Protein AF-A0A1E7EW12-F1 (afdb_monomer_lite)

Structure (mmCIF, N/CA/C/O backbone):
data_AF-A0A1E7EW12-F1
#
_entry.id   AF-A0A1E7EW12-F1
#
loop_
_atom_site.group_PDB
_atom_site.id
_atom_site.type_symbol
_atom_site.label_atom_id
_atom_site.label_alt_id
_atom_site.label_comp_id
_atom_site.label_asym_id
_atom_site.label_entity_id
_atom_site.label_seq_id
_atom_site.pdbx_PDB_ins_code
_atom_site.Cartn_x
_atom_site.Cartn_y
_atom_site.Cartn_z
_atom_site.occupancy
_atom_site.B_iso_or_equiv
_atom_site.auth_seq_id
_atom_site.auth_comp_id
_atom_site.auth_asym_id
_atom_site.auth_atom_id
_atom_site.pdbx_PDB_model_num
ATOM 1 N N . LEU A 1 1 ? -2.359 5.743 -15.595 1.00 60.22 1 LEU A N 1
ATOM 2 C CA . LEU A 1 1 ? -0.891 5.608 -15.633 1.00 60.22 1 LEU A CA 1
ATOM 3 C C . LEU A 1 1 ? -0.438 6.072 -17.001 1.00 60.22 1 LEU A C 1
ATOM 5 O O . LEU A 1 1 ? -1.034 5.634 -17.982 1.00 60.22 1 LEU A O 1
ATOM 9 N N . ASP A 1 2 ? 0.510 7.000 -17.060 1.00 65.88 2 ASP A N 1
ATOM 10 C CA . ASP A 1 2 ? 1.097 7.424 -18.330 1.00 65.88 2 ASP A CA 1
ATOM 11 C C . ASP A 1 2 ? 2.063 6.335 -18.826 1.00 65.88 2 ASP A C 1
ATOM 13 O O . ASP A 1 2 ? 2.742 5.687 -18.033 1.00 65.88 2 ASP A O 1
ATOM 17 N N . ALA A 1 3 ? 2.127 6.087 -20.129 1.00 63.59 3 ALA A N 1
ATOM 18 C CA . ALA A 1 3 ? 2.972 5.028 -20.676 1.00 63.59 3 ALA A CA 1
ATOM 19 C C . ALA A 1 3 ? 4.476 5.344 -20.553 1.00 63.59 3 ALA A C 1
ATOM 21 O O . ALA A 1 3 ? 5.291 4.426 -20.602 1.00 63.59 3 ALA A O 1
ATOM 22 N N . SER A 1 4 ? 4.850 6.619 -20.393 1.00 72.94 4 SER A N 1
ATOM 23 C CA . SER A 1 4 ? 6.247 7.058 -20.251 1.00 72.94 4 SER A CA 1
ATOM 24 C C . SER A 1 4 ? 6.735 7.196 -18.807 1.00 72.94 4 SER A C 1
ATOM 26 O O . SER A 1 4 ? 7.931 7.396 -18.600 1.00 72.94 4 SER A O 1
ATOM 28 N N . GLY A 1 5 ? 5.834 7.143 -17.823 1.00 81.81 5 GLY A N 1
ATOM 29 C CA . GLY A 1 5 ? 6.184 7.210 -16.404 1.00 81.81 5 GLY A CA 1
ATOM 30 C C . GLY A 1 5 ? 6.595 5.847 -15.851 1.00 81.81 5 GLY A C 1
ATOM 31 O O . GLY A 1 5 ? 6.261 4.810 -16.423 1.00 81.81 5 GLY A O 1
ATOM 32 N N . THR A 1 6 ? 7.304 5.850 -14.727 1.00 91.44 6 THR A N 1
ATOM 33 C CA . THR A 1 6 ? 7.635 4.634 -13.978 1.00 91.44 6 THR A CA 1
ATOM 34 C C . THR A 1 6 ? 6.815 4.578 -12.705 1.00 91.44 6 THR A C 1
ATOM 36 O O . THR A 1 6 ? 6.778 5.572 -11.991 1.00 91.44 6 THR A O 1
ATOM 39 N N . TYR A 1 7 ? 6.206 3.437 -12.392 1.00 95.31 7 TYR A N 1
ATOM 40 C CA . TYR A 1 7 ? 5.302 3.344 -11.247 1.00 95.31 7 TYR A CA 1
ATOM 41 C C . TYR A 1 7 ? 5.591 2.151 -10.342 1.00 95.31 7 TYR A C 1
ATOM 43 O O . TYR A 1 7 ? 6.064 1.106 -10.789 1.00 95.31 7 TYR A O 1
ATOM 51 N N . THR A 1 8 ? 5.214 2.287 -9.076 1.00 97.25 8 THR A N 1
ATOM 52 C CA . THR A 1 8 ? 4.985 1.150 -8.181 1.00 97.25 8 THR A CA 1
ATOM 53 C C . THR A 1 8 ? 3.513 1.110 -7.830 1.00 97.25 8 THR A C 1
ATOM 55 O O . THR A 1 8 ? 2.965 2.116 -7.386 1.00 97.25 8 THR A O 1
ATOM 58 N N . LEU A 1 9 ? 2.876 -0.039 -8.030 1.00 97.62 9 LEU A N 1
ATOM 59 C CA . LEU A 1 9 ? 1.491 -0.274 -7.642 1.00 97.62 9 LEU A CA 1
ATOM 60 C C . LEU A 1 9 ? 1.451 -1.297 -6.509 1.00 97.62 9 LEU A C 1
ATOM 62 O O . LEU A 1 9 ? 1.872 -2.437 -6.687 1.00 97.62 9 LEU A O 1
ATOM 66 N N . PHE A 1 10 ? 0.877 -0.911 -5.378 1.00 98.31 10 PHE A N 1
ATOM 67 C CA . PHE A 1 10 ? 0.481 -1.849 -4.335 1.00 98.31 10 PHE A CA 1
ATOM 68 C C . PHE A 1 10 ? -0.947 -2.307 -4.631 1.00 98.31 10 PHE A C 1
ATOM 70 O O . PHE A 1 10 ? -1.893 -1.580 -4.370 1.00 98.31 10 PHE A O 1
ATOM 77 N N . ALA A 1 11 ? -1.132 -3.464 -5.257 1.00 97.56 11 ALA A N 1
ATOM 78 C CA . ALA A 1 11 ? -2.443 -3.917 -5.715 1.00 97.56 11 ALA A CA 1
ATOM 79 C C . ALA A 1 11 ? -3.162 -4.727 -4.620 1.00 97.56 11 ALA A C 1
ATOM 81 O O . ALA A 1 11 ? -2.664 -5.788 -4.238 1.00 97.56 11 ALA A O 1
ATOM 82 N N . PRO A 1 12 ? -4.335 -4.292 -4.125 1.00 97.00 12 PRO A N 1
ATOM 83 C CA . PRO A 1 12 ? -5.123 -5.108 -3.211 1.00 97.00 12 PRO A CA 1
ATOM 84 C C . PRO A 1 12 ? -5.703 -6.330 -3.919 1.00 97.00 12 PRO A C 1
ATOM 86 O O . PRO A 1 12 ? -6.175 -6.239 -5.052 1.00 97.00 12 PRO A O 1
ATOM 89 N N . THR A 1 13 ? -5.711 -7.470 -3.233 1.00 95.94 13 THR A N 1
ATOM 90 C CA . THR A 1 13 ? -6.436 -8.664 -3.696 1.00 95.94 13 THR A CA 1
ATOM 91 C C . THR A 1 13 ? -7.954 -8.475 -3.646 1.00 95.94 13 THR A C 1
ATOM 93 O O . THR A 1 13 ? -8.470 -7.658 -2.887 1.00 95.94 13 THR A O 1
ATOM 96 N N . ASP A 1 14 ? -8.706 -9.315 -4.356 1.00 92.06 14 ASP A N 1
ATOM 97 C CA . ASP A 1 14 ? -10.174 -9.352 -4.232 1.00 92.06 14 ASP A CA 1
ATOM 98 C C . ASP A 1 14 ? -10.630 -9.594 -2.777 1.00 92.06 14 ASP A C 1
ATOM 100 O O . ASP A 1 14 ? -11.618 -9.029 -2.295 1.00 92.06 14 ASP A O 1
ATOM 104 N N . ASN A 1 15 ? -9.867 -10.404 -2.036 1.00 91.56 15 ASN A N 1
ATOM 105 C CA . ASN A 1 15 ? -10.120 -10.660 -0.622 1.00 91.56 15 ASN A CA 1
ATOM 106 C C . ASN A 1 15 ? -9.871 -9.416 0.249 1.00 91.56 15 ASN A C 1
ATOM 108 O O . ASN A 1 15 ? -10.586 -9.207 1.227 1.00 91.56 15 ASN A O 1
ATOM 112 N N . ALA A 1 16 ? -8.920 -8.553 -0.125 1.00 92.88 16 ALA A N 1
ATOM 113 C CA . ALA A 1 16 ? -8.663 -7.289 0.563 1.00 92.88 16 ALA A CA 1
ATOM 114 C C . ALA A 1 16 ? -9.900 -6.383 0.576 1.00 92.88 16 ALA A C 1
ATOM 116 O O . ALA A 1 16 ? -10.243 -5.813 1.611 1.00 92.88 16 ALA A O 1
ATOM 117 N N . PHE A 1 17 ? -10.607 -6.295 -0.555 1.00 87.62 17 PHE A N 1
ATOM 118 C CA . PHE A 1 17 ? -11.861 -5.546 -0.639 1.00 87.62 17 PHE A CA 1
ATOM 119 C C . PHE A 1 17 ? -12.970 -6.194 0.190 1.00 87.62 17 PHE A C 1
ATOM 121 O O . PHE A 1 17 ? -13.721 -5.490 0.857 1.00 87.62 17 PHE A O 1
ATOM 128 N N . SER A 1 18 ? -13.028 -7.527 0.224 1.00 87.06 18 SER A N 1
ATOM 129 C CA . SER A 1 18 ? -14.007 -8.259 1.040 1.00 87.06 18 SER A CA 1
ATOM 130 C C . SER A 1 18 ? -13.819 -8.017 2.548 1.00 87.06 18 SER A C 1
ATOM 132 O O . SER A 1 18 ? -14.797 -7.962 3.291 1.00 87.06 18 SER A O 1
ATOM 134 N N . LYS A 1 19 ? -12.575 -7.815 3.009 1.00 88.69 19 LYS A N 1
ATOM 135 C CA . LYS A 1 19 ? -12.247 -7.485 4.410 1.00 88.69 19 LYS A CA 1
ATOM 136 C C . LYS A 1 19 ? -12.581 -6.043 4.810 1.00 88.69 19 LYS A C 1
ATOM 138 O O . LYS A 1 19 ? -12.649 -5.752 6.002 1.00 88.69 19 LYS A O 1
ATOM 143 N N . LEU A 1 20 ? -12.777 -5.137 3.850 1.00 82.94 20 LEU A N 1
ATOM 144 C CA . LEU A 1 20 ? -13.010 -3.713 4.117 1.00 82.94 20 LEU A CA 1
ATOM 145 C C . LEU A 1 20 ? -14.318 -3.460 4.891 1.00 82.94 20 LEU A C 1
ATOM 147 O O . LEU A 1 20 ? -14.440 -2.455 5.595 1.00 82.94 20 LEU A O 1
ATOM 151 N N . GLY A 1 21 ? -15.276 -4.382 4.766 1.00 80.75 21 GLY A N 1
ATOM 152 C CA . GLY A 1 21 ? -16.609 -4.294 5.351 1.00 80.75 21 GLY A CA 1
ATOM 153 C C . GLY A 1 21 ? -17.575 -3.456 4.511 1.00 80.75 21 GLY A C 1
ATOM 154 O O . GLY A 1 21 ? -17.184 -2.493 3.846 1.00 80.75 21 GLY A O 1
ATOM 155 N N . ASP A 1 22 ? -18.857 -3.817 4.570 1.00 76.25 22 ASP A N 1
ATOM 156 C CA . ASP A 1 22 ? -19.916 -3.239 3.733 1.00 76.25 22 ASP A CA 1
ATOM 157 C C . ASP A 1 22 ? -20.018 -1.713 3.839 1.00 76.25 22 ASP A C 1
ATOM 159 O O . ASP A 1 22 ? -20.310 -1.051 2.848 1.00 76.25 22 ASP A O 1
ATOM 163 N N . ASP A 1 23 ? -19.762 -1.137 5.015 1.00 74.50 23 ASP A N 1
ATOM 164 C CA . ASP A 1 23 ? -19.894 0.307 5.230 1.00 74.50 23 ASP A CA 1
ATOM 165 C C . ASP A 1 23 ? -18.792 1.108 4.528 1.00 74.50 23 ASP A C 1
ATOM 167 O O . ASP A 1 23 ? -19.080 2.131 3.910 1.00 74.50 23 ASP A O 1
ATOM 171 N N . ASN A 1 24 ? -17.545 0.624 4.544 1.00 77.31 24 ASN A N 1
ATOM 172 C CA . ASN A 1 24 ? -16.462 1.263 3.796 1.00 77.31 24 ASN A CA 1
ATOM 173 C C . ASN A 1 24 ? -16.620 1.020 2.287 1.00 77.31 24 ASN A C 1
ATOM 175 O O . ASN A 1 24 ? -16.317 1.905 1.496 1.00 77.31 24 ASN A O 1
ATOM 179 N N . ILE A 1 25 ? -17.125 -0.150 1.873 1.00 78.25 25 ILE A N 1
ATOM 180 C CA . ILE A 1 25 ? -17.452 -0.411 0.463 1.00 78.25 25 ILE A CA 1
ATOM 181 C C . ILE A 1 25 ? -18.522 0.580 -0.004 1.00 78.25 25 ILE A C 1
ATOM 183 O O . ILE A 1 25 ? -18.317 1.262 -1.002 1.00 78.25 25 ILE A O 1
ATOM 187 N N . ARG A 1 26 ? -19.627 0.738 0.732 1.00 74.25 26 ARG A N 1
ATOM 188 C CA . ARG A 1 26 ? -20.651 1.745 0.412 1.00 74.25 26 ARG A CA 1
ATOM 189 C C . ARG A 1 26 ? -20.058 3.147 0.357 1.00 74.25 26 ARG A C 1
ATOM 191 O O . ARG A 1 26 ? -20.289 3.860 -0.605 1.00 74.25 26 ARG A O 1
ATOM 198 N N . GLU A 1 27 ? -19.222 3.528 1.320 1.00 76.69 27 GLU A N 1
ATOM 199 C CA . GLU A 1 27 ? -18.574 4.846 1.324 1.00 76.69 27 GLU A CA 1
ATOM 200 C C . GLU A 1 27 ? -17.689 5.096 0.083 1.00 76.69 27 GLU A C 1
ATOM 202 O O . GLU A 1 27 ? -17.578 6.235 -0.381 1.00 76.69 27 GLU A O 1
ATOM 207 N N . LEU A 1 28 ? -17.065 4.046 -0.461 1.00 76.94 28 LEU A N 1
ATOM 208 C CA . LEU A 1 28 ? -16.226 4.121 -1.658 1.00 76.94 28 LEU A CA 1
ATOM 209 C C . LEU A 1 28 ? -17.023 4.049 -2.967 1.00 76.94 28 LEU A C 1
ATOM 211 O O . LEU A 1 28 ? -16.629 4.687 -3.943 1.00 76.94 28 LEU A O 1
ATOM 215 N N . PHE A 1 29 ? -18.108 3.272 -3.006 1.00 74.44 29 PHE A N 1
ATOM 216 C CA . PHE A 1 29 ? -18.829 2.937 -4.237 1.00 74.44 29 PHE A CA 1
ATOM 217 C C . PHE A 1 29 ? -20.180 3.657 -4.404 1.00 74.44 29 PHE A C 1
ATOM 219 O O . PHE A 1 29 ? -20.625 3.799 -5.543 1.00 74.44 29 PHE A O 1
ATOM 226 N N . ASP A 1 30 ? -20.798 4.174 -3.336 1.00 66.69 30 ASP A N 1
ATOM 227 C CA . ASP A 1 30 ? -22.037 4.958 -3.417 1.00 66.69 30 ASP A CA 1
ATOM 228 C C . ASP A 1 30 ? -21.714 6.444 -3.668 1.00 66.69 30 ASP A C 1
ATOM 230 O O . ASP A 1 30 ? -21.325 7.199 -2.775 1.00 66.69 30 ASP A O 1
ATOM 234 N N . ASP A 1 31 ? -21.865 6.860 -4.929 1.00 60.34 31 ASP A N 1
ATOM 235 C CA . ASP A 1 31 ? -21.839 8.247 -5.430 1.00 60.34 31 ASP A CA 1
ATOM 236 C C . ASP A 1 31 ? -20.552 9.070 -5.219 1.00 60.34 31 ASP A C 1
ATOM 238 O O . ASP A 1 31 ? -20.502 10.245 -5.595 1.00 60.34 31 ASP A O 1
ATOM 242 N N . ASN A 1 32 ? -19.464 8.477 -4.715 1.00 68.19 32 ASN A N 1
ATOM 243 C CA . ASN A 1 32 ? -18.209 9.197 -4.484 1.00 68.19 32 ASN A CA 1
ATOM 244 C C . ASN A 1 32 ? -17.037 8.695 -5.339 1.00 68.19 32 ASN A C 1
ATOM 246 O O . ASN A 1 32 ? -16.001 8.254 -4.840 1.00 68.19 32 ASN A O 1
ATOM 250 N N . ALA A 1 33 ? -17.166 8.854 -6.661 1.00 79.38 33 ALA A N 1
ATOM 251 C CA . ALA A 1 33 ? -16.094 8.560 -7.619 1.00 79.38 33 ALA A CA 1
ATOM 252 C C . ALA A 1 33 ? -14.766 9.273 -7.286 1.00 79.38 33 ALA A C 1
ATOM 254 O O . ALA A 1 33 ? -13.700 8.794 -7.675 1.00 79.38 33 ALA A O 1
ATOM 255 N N . LYS A 1 34 ? -14.817 10.399 -6.553 1.00 83.69 34 LYS A N 1
ATOM 256 C CA . LYS A 1 34 ? -13.626 11.086 -6.041 1.00 83.69 34 LYS A CA 1
ATOM 257 C C . LYS A 1 34 ? -12.911 10.231 -4.988 1.00 83.69 34 LYS A C 1
ATOM 259 O O . LYS A 1 34 ? -11.744 9.929 -5.189 1.00 83.69 34 LYS A O 1
ATOM 264 N N . LYS A 1 35 ? -13.604 9.767 -3.940 1.00 84.50 35 LYS A N 1
ATOM 265 C CA . LYS A 1 35 ? -13.008 8.910 -2.896 1.00 84.50 35 LYS A CA 1
ATOM 266 C C . LYS A 1 35 ? -12.401 7.633 -3.463 1.00 84.50 35 LYS A C 1
ATOM 268 O O . LYS A 1 35 ? -11.267 7.303 -3.132 1.00 84.50 35 LYS A O 1
ATOM 273 N N . LEU A 1 36 ? -13.117 6.939 -4.352 1.00 87.31 36 LEU A N 1
ATOM 274 C CA . LEU A 1 36 ? -12.574 5.742 -4.996 1.00 87.31 36 LEU A CA 1
ATOM 275 C C . LEU A 1 36 ? -11.306 6.065 -5.795 1.00 87.31 36 LEU A C 1
ATOM 277 O O . LEU A 1 36 ? -10.309 5.356 -5.686 1.00 87.31 36 LEU A O 1
ATOM 281 N N . LYS A 1 37 ? -11.321 7.154 -6.573 1.00 88.69 37 LYS A N 1
ATOM 282 C CA . LYS A 1 37 ? -10.143 7.609 -7.319 1.00 88.69 37 LYS A CA 1
ATOM 283 C C . LYS A 1 37 ? -8.981 7.949 -6.387 1.00 88.69 37 LYS A C 1
ATOM 285 O O . LYS A 1 37 ? -7.846 7.621 -6.720 1.00 88.69 37 LYS A O 1
ATOM 290 N N . ASP A 1 38 ? -9.255 8.570 -5.247 1.00 90.19 38 ASP A N 1
ATOM 291 C CA . ASP A 1 38 ? -8.235 8.945 -4.275 1.00 90.19 38 ASP A CA 1
ATOM 292 C C . ASP A 1 38 ? -7.606 7.703 -3.633 1.00 90.19 38 ASP A C 1
ATOM 294 O O . ASP A 1 38 ? -6.383 7.585 -3.621 1.00 90.19 38 ASP A O 1
ATOM 298 N N . VAL A 1 39 ? -8.417 6.712 -3.242 1.00 91.88 39 VAL A N 1
ATOM 299 C CA . VAL A 1 39 ? -7.923 5.402 -2.785 1.00 91.88 39 VAL A CA 1
ATOM 300 C C . VAL A 1 39 ? -7.066 4.736 -3.858 1.00 91.88 39 VAL A C 1
ATOM 302 O O . VAL A 1 39 ? -5.963 4.293 -3.558 1.00 91.88 39 VAL A O 1
ATOM 305 N N . VAL A 1 40 ? -7.512 4.694 -5.117 1.00 92.94 40 VAL A N 1
ATOM 306 C CA . VAL A 1 40 ? -6.722 4.099 -6.211 1.00 92.94 40 VAL A CA 1
ATOM 307 C C . VAL A 1 40 ? -5.380 4.816 -6.386 1.00 92.94 40 VAL A C 1
ATOM 309 O O . VAL A 1 40 ? -4.351 4.157 -6.504 1.00 92.94 40 VAL A O 1
ATOM 312 N N . ARG A 1 41 ? -5.362 6.153 -6.371 1.00 93.38 41 ARG A N 1
ATOM 313 C CA . ARG A 1 41 ? -4.123 6.944 -6.473 1.00 93.38 41 ARG A CA 1
ATOM 314 C C . ARG A 1 41 ? -3.198 6.734 -5.276 1.00 93.38 41 ARG A C 1
ATOM 316 O O . ARG A 1 41 ? -1.987 6.744 -5.448 1.00 93.38 41 ARG A O 1
ATOM 323 N N . TYR A 1 42 ? -3.751 6.484 -4.096 1.00 95.06 42 TYR A N 1
ATOM 324 C CA . TYR A 1 42 ? -2.979 6.235 -2.881 1.00 95.06 42 TYR A CA 1
ATOM 325 C C . TYR A 1 42 ? -2.214 4.899 -2.899 1.00 95.06 42 TYR A C 1
ATOM 327 O O . TYR A 1 42 ? -1.232 4.735 -2.182 1.00 95.06 42 TYR A O 1
ATOM 335 N N . HIS A 1 43 ? -2.614 3.956 -3.758 1.00 96.94 43 HIS A N 1
ATOM 336 C CA . HIS A 1 43 ? -1.891 2.699 -3.983 1.00 96.94 43 HIS A CA 1
ATOM 337 C C . HIS A 1 43 ? -0.751 2.820 -5.007 1.00 96.94 43 HIS A C 1
ATOM 339 O O . HIS A 1 43 ? -0.048 1.838 -5.254 1.00 96.94 43 HIS A O 1
ATOM 345 N N . ILE A 1 44 ? -0.583 3.983 -5.643 1.00 96.06 44 ILE A N 1
ATOM 346 C CA . ILE A 1 44 ? 0.375 4.185 -6.732 1.00 96.06 44 ILE A CA 1
ATOM 347 C C . ILE A 1 44 ? 1.451 5.164 -6.272 1.00 96.06 44 ILE A C 1
ATOM 349 O O . ILE A 1 44 ? 1.135 6.207 -5.713 1.00 96.06 44 ILE A O 1
ATOM 353 N N . SER A 1 45 ? 2.710 4.852 -6.556 1.00 95.06 45 SER A N 1
ATOM 354 C CA . SER A 1 45 ? 3.843 5.773 -6.453 1.00 95.06 45 SER A CA 1
ATOM 355 C C . SER A 1 45 ? 4.438 6.028 -7.839 1.00 95.06 45 SER A C 1
ATOM 357 O O . SER A 1 45 ? 4.435 5.126 -8.680 1.00 95.06 45 SER A O 1
ATOM 359 N N . ASP A 1 46 ? 4.978 7.225 -8.068 1.00 93.19 46 ASP A N 1
ATOM 360 C CA . ASP A 1 46 ? 5.611 7.677 -9.321 1.00 93.19 46 ASP A CA 1
ATOM 361 C C . ASP A 1 46 ? 7.089 7.247 -9.455 1.00 93.19 46 ASP A C 1
ATOM 363 O O . ASP A 1 46 ? 7.838 7.715 -10.319 1.00 93.19 46 ASP A O 1
ATOM 367 N N . ARG A 1 47 ? 7.524 6.336 -8.581 1.00 92.88 47 ARG A N 1
ATOM 368 C CA . ARG A 1 47 ? 8.870 5.759 -8.535 1.00 92.88 47 ARG A CA 1
ATOM 369 C C . ARG A 1 47 ? 8.802 4.243 -8.537 1.00 92.88 47 ARG A C 1
ATOM 371 O O . ARG A 1 47 ? 7.789 3.647 -8.174 1.00 92.88 47 ARG A O 1
ATOM 378 N N . ILE A 1 48 ? 9.911 3.609 -8.906 1.00 95.44 48 ILE A N 1
ATOM 379 C CA . ILE A 1 48 ? 10.083 2.159 -8.773 1.00 95.44 48 ILE A CA 1
ATOM 380 C C . ILE A 1 48 ? 10.663 1.860 -7.395 1.00 95.44 48 ILE A C 1
ATOM 382 O O . ILE A 1 48 ? 11.748 2.335 -7.068 1.00 95.44 48 ILE A O 1
ATOM 386 N N . TYR A 1 49 ? 9.951 1.036 -6.636 1.00 97.31 49 TYR A N 1
ATOM 387 C CA . TYR A 1 49 ? 10.424 0.408 -5.416 1.00 97.31 49 TYR A CA 1
ATOM 388 C C . TYR A 1 49 ? 10.398 -1.098 -5.634 1.00 97.31 49 TYR A C 1
ATOM 390 O O . TYR A 1 49 ? 9.328 -1.687 -5.776 1.00 97.31 49 TYR A O 1
ATOM 398 N N . LEU A 1 50 ? 11.565 -1.731 -5.678 1.00 97.38 50 LEU A N 1
ATOM 399 C CA . LEU A 1 50 ? 11.669 -3.180 -5.555 1.00 97.38 50 LEU A CA 1
ATOM 400 C C . LEU A 1 50 ? 11.610 -3.565 -4.075 1.00 97.38 50 LEU A C 1
ATOM 402 O O . LEU A 1 50 ? 11.727 -2.729 -3.183 1.00 97.38 50 LEU A O 1
ATOM 406 N N . GLU A 1 51 ? 11.446 -4.849 -3.788 1.00 96.31 51 GLU A N 1
ATOM 407 C CA . GLU A 1 51 ? 11.345 -5.351 -2.416 1.00 96.31 51 GLU A CA 1
ATOM 408 C C . GLU A 1 51 ? 12.508 -4.904 -1.523 1.00 96.31 51 GLU A C 1
ATOM 410 O O . GLU A 1 51 ? 12.301 -4.617 -0.342 1.00 96.31 51 GLU A O 1
ATOM 415 N N . TYR A 1 52 ? 13.727 -4.838 -2.065 1.00 96.12 52 TYR A N 1
ATOM 416 C CA . TYR A 1 52 ? 14.902 -4.402 -1.311 1.00 96.12 52 TYR A CA 1
ATOM 417 C C . TYR A 1 52 ? 14.913 -2.886 -1.047 1.00 96.12 52 TYR A C 1
ATOM 419 O O . TYR A 1 52 ? 15.562 -2.454 -0.097 1.00 96.12 52 TYR A O 1
ATOM 427 N N . ASP A 1 53 ? 14.191 -2.094 -1.848 1.00 97.12 53 ASP A N 1
ATOM 428 C CA . ASP A 1 53 ? 14.038 -0.649 -1.654 1.00 97.12 53 ASP A CA 1
ATOM 429 C C . ASP A 1 53 ? 13.029 -0.330 -0.545 1.00 97.12 53 ASP A C 1
ATOM 431 O O . ASP A 1 53 ? 13.134 0.728 0.074 1.00 97.12 53 ASP A O 1
ATOM 435 N N . LEU A 1 54 ? 12.078 -1.243 -0.284 1.00 97.19 54 LEU A N 1
ATOM 436 C CA . LEU A 1 54 ? 11.072 -1.146 0.778 1.00 97.19 54 LEU A CA 1
ATOM 437 C C . LEU A 1 54 ? 11.719 -1.386 2.148 1.00 97.19 54 LEU A C 1
ATOM 439 O O . LEU A 1 54 ? 11.784 -2.514 2.649 1.00 97.19 54 LEU A O 1
ATOM 443 N N . THR A 1 55 ? 12.217 -0.316 2.755 1.00 97.69 55 THR A N 1
ATOM 444 C CA . THR A 1 55 ? 12.909 -0.346 4.052 1.00 97.69 55 THR A CA 1
ATOM 445 C C . THR A 1 55 ? 11.968 0.007 5.203 1.00 97.69 55 THR A C 1
ATOM 447 O O . THR A 1 55 ? 10.980 0.709 5.020 1.00 97.69 55 THR A O 1
ATOM 450 N N . CYS A 1 56 ? 12.233 -0.512 6.401 1.00 97.12 56 CYS A N 1
ATOM 451 C CA . CYS A 1 56 ? 11.342 -0.323 7.546 1.00 97.12 56 CYS A CA 1
ATOM 452 C C . CYS A 1 56 ? 11.252 1.155 7.955 1.00 97.12 56 CYS A C 1
ATOM 454 O O . CYS A 1 56 ? 12.258 1.861 7.960 1.00 97.12 56 CYS A O 1
ATOM 456 N N . ASP A 1 57 ? 10.042 1.601 8.288 1.00 96.56 57 ASP A N 1
ATOM 457 C CA . ASP A 1 57 ? 9.673 2.987 8.608 1.00 96.56 57 ASP A CA 1
ATOM 458 C C . ASP A 1 57 ? 9.882 4.000 7.470 1.00 96.56 57 ASP A C 1
ATOM 460 O O . ASP A 1 57 ? 9.765 5.213 7.670 1.00 96.56 57 ASP A O 1
ATOM 464 N N . GLN A 1 58 ? 10.135 3.520 6.251 1.00 96.88 58 GLN A N 1
ATOM 465 C CA . GLN A 1 58 ? 10.230 4.362 5.070 1.00 96.88 58 GLN A CA 1
ATOM 466 C C . GLN A 1 58 ? 8.862 4.910 4.685 1.00 96.88 58 GLN A C 1
ATOM 468 O O . GLN A 1 58 ? 7.894 4.164 4.545 1.00 96.88 58 GLN A O 1
ATOM 473 N N . LYS A 1 59 ? 8.814 6.216 4.431 1.00 95.88 59 LYS A N 1
ATOM 474 C CA . LYS A 1 59 ? 7.664 6.870 3.813 1.00 95.88 59 LYS A CA 1
ATOM 475 C C . LYS A 1 59 ? 7.791 6.821 2.295 1.00 95.88 59 LYS A C 1
ATOM 477 O O . LYS A 1 59 ? 8.861 7.113 1.759 1.00 95.88 59 LYS A O 1
ATOM 482 N N . ILE A 1 60 ? 6.704 6.457 1.631 1.00 95.19 60 ILE A N 1
ATOM 483 C CA . ILE A 1 60 ? 6.585 6.378 0.178 1.00 95.19 60 ILE A CA 1
ATOM 484 C C . ILE A 1 60 ? 5.499 7.353 -0.258 1.00 95.19 60 ILE A C 1
ATOM 486 O O . ILE A 1 60 ? 4.344 7.239 0.163 1.00 95.19 60 ILE A O 1
ATOM 490 N N . ASP A 1 61 ? 5.893 8.306 -1.097 1.00 93.62 61 ASP A N 1
ATOM 491 C CA . ASP A 1 61 ? 4.978 9.267 -1.701 1.00 93.62 61 ASP A CA 1
ATOM 492 C C . ASP A 1 61 ? 4.014 8.556 -2.653 1.00 93.62 61 ASP A C 1
ATOM 494 O O . ASP A 1 61 ? 4.375 7.584 -3.332 1.00 93.62 61 ASP A O 1
ATOM 498 N N . THR A 1 62 ? 2.781 9.053 -2.697 1.00 93.75 62 THR A N 1
ATOM 499 C CA . THR A 1 62 ? 1.710 8.483 -3.514 1.00 93.75 62 THR A CA 1
ATOM 500 C C . THR A 1 62 ? 1.246 9.466 -4.580 1.00 93.75 62 THR A C 1
ATOM 502 O O . THR A 1 62 ? 1.307 10.682 -4.405 1.00 93.75 62 THR A O 1
ATOM 505 N N . GLU A 1 63 ? 0.678 8.942 -5.659 1.00 91.81 63 GLU A N 1
ATOM 506 C CA . GLU A 1 63 ? 0.046 9.715 -6.728 1.00 91.81 63 GLU A CA 1
ATOM 507 C C . GLU A 1 63 ? -1.192 10.480 -6.256 1.00 91.81 63 GLU A C 1
ATOM 509 O O . GLU A 1 63 ? -1.758 11.243 -7.038 1.00 91.81 63 GLU A O 1
ATOM 514 N N . LEU A 1 64 ? -1.670 10.278 -5.022 1.00 89.25 64 LEU A N 1
ATOM 515 C CA . LEU A 1 64 ? -2.744 11.092 -4.456 1.00 89.25 64 LEU A CA 1
ATOM 516 C C . LEU A 1 64 ? -2.284 12.540 -4.204 1.00 89.25 64 LEU A C 1
ATOM 518 O O . LEU A 1 64 ? -3.089 13.459 -4.362 1.00 89.25 64 LEU A O 1
ATOM 522 N N . GLY A 1 65 ? -1.013 12.746 -3.848 1.00 67.81 65 GLY A N 1
ATOM 523 C CA . GLY A 1 65 ? -0.569 13.942 -3.135 1.00 67.81 65 GLY A CA 1
ATOM 524 C C . GLY A 1 65 ? -0.513 15.252 -3.935 1.00 67.81 65 GLY A C 1
ATOM 525 O O . GLY A 1 65 ? 0.229 15.369 -4.905 1.00 67.81 65 GLY A O 1
ATOM 526 N N . ASP A 1 66 ? -1.231 16.261 -3.419 1.00 57.50 66 ASP A N 1
ATOM 527 C CA . ASP A 1 66 ? -0.946 17.716 -3.514 1.00 57.50 66 ASP A CA 1
ATOM 528 C C . ASP A 1 66 ? -0.962 18.373 -2.097 1.00 57.50 66 ASP A C 1
ATOM 530 O O . ASP A 1 66 ? -0.766 19.575 -1.931 1.00 57.50 66 ASP A O 1
ATOM 534 N N . SER A 1 67 ? -1.182 17.572 -1.038 1.00 57.41 67 SER A N 1
ATOM 535 C CA . SER A 1 67 ? -1.143 17.969 0.378 1.00 57.41 67 SER A CA 1
ATOM 536 C C . SER A 1 67 ? 0.025 17.267 1.072 1.00 57.41 67 SER A C 1
ATOM 538 O O . SER A 1 67 ? 0.265 16.081 0.863 1.00 57.41 67 SER A O 1
ATOM 540 N N . SER A 1 68 ? 0.767 17.984 1.916 1.00 57.22 68 SER A N 1
ATOM 541 C CA . SER A 1 68 ? 2.077 17.588 2.467 1.00 57.22 68 SER A CA 1
ATOM 542 C C . SER A 1 68 ? 2.107 16.350 3.386 1.00 57.22 68 SER A C 1
ATOM 544 O O . SER A 1 68 ? 3.119 16.125 4.046 1.00 57.22 68 SER A O 1
ATOM 546 N N . ASN A 1 69 ? 1.030 15.564 3.464 1.00 73.94 69 ASN A N 1
ATOM 547 C CA . ASN A 1 69 ? 0.897 14.420 4.366 1.00 73.94 69 ASN A CA 1
ATOM 548 C C . ASN A 1 69 ? 0.442 13.116 3.681 1.00 73.94 69 ASN A C 1
ATOM 550 O O . ASN A 1 69 ? 0.328 12.114 4.378 1.00 73.94 69 ASN A O 1
ATOM 554 N N . ASP A 1 70 ? 0.230 13.071 2.360 1.00 85.06 70 ASP A N 1
ATOM 555 C CA . ASP A 1 70 ? -0.283 11.871 1.671 1.00 85.06 70 ASP A CA 1
ATOM 556 C C . ASP A 1 70 ? 0.829 10.890 1.251 1.00 85.06 70 ASP A C 1
ATOM 558 O O . ASP A 1 70 ? 1.151 10.723 0.073 1.00 85.06 70 ASP A O 1
ATOM 562 N N . PHE A 1 71 ? 1.401 10.207 2.243 1.00 93.12 71 PHE A N 1
ATOM 563 C CA . PHE A 1 71 ? 2.370 9.122 2.068 1.00 93.12 71 PHE A CA 1
ATOM 564 C C . PHE A 1 71 ? 1.840 7.819 2.664 1.00 93.12 71 PHE A C 1
ATOM 566 O O . PHE A 1 71 ? 0.983 7.829 3.543 1.00 93.12 71 PHE A O 1
ATOM 573 N N . THR A 1 72 ? 2.398 6.701 2.227 1.00 95.69 72 THR A N 1
ATOM 574 C CA . THR A 1 72 ? 2.255 5.400 2.892 1.00 95.69 72 THR A CA 1
ATOM 575 C C . THR A 1 72 ? 3.554 5.065 3.621 1.00 95.69 72 THR A C 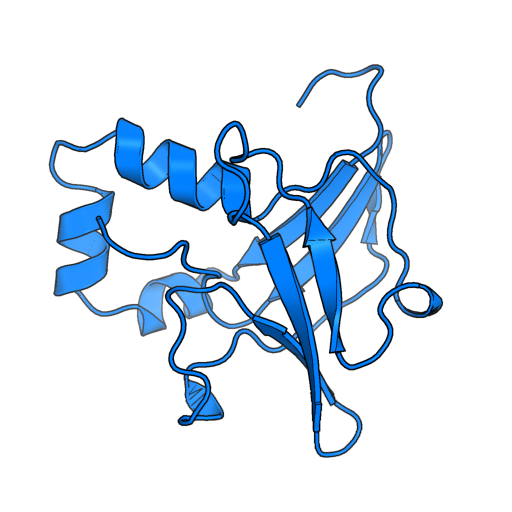1
ATOM 577 O O . THR A 1 72 ? 4.607 5.607 3.287 1.00 95.69 72 THR A O 1
ATOM 580 N N . THR A 1 73 ? 3.509 4.202 4.631 1.00 96.94 73 THR A N 1
ATOM 581 C CA . THR A 1 73 ? 4.696 3.799 5.394 1.00 96.94 73 THR A CA 1
ATOM 582 C C . THR A 1 73 ? 4.936 2.303 5.275 1.00 96.94 73 THR A C 1
ATOM 584 O O . THR A 1 73 ? 4.066 1.499 5.610 1.00 96.94 73 THR A O 1
ATOM 587 N N . THR A 1 74 ? 6.145 1.926 4.868 1.00 98.00 74 THR A N 1
ATOM 588 C CA . THR A 1 74 ? 6.606 0.540 4.926 1.00 98.00 74 THR A CA 1
ATOM 589 C C . THR A 1 74 ? 6.856 0.168 6.385 1.00 98.00 74 THR A C 1
ATOM 591 O O . THR A 1 74 ? 7.730 0.739 7.038 1.00 98.00 74 THR A O 1
ATOM 594 N N . LYS A 1 75 ? 6.115 -0.795 6.926 1.00 97.38 75 LYS A N 1
ATOM 595 C CA . LYS A 1 75 ? 6.318 -1.323 8.284 1.00 97.38 75 LYS A CA 1
ATOM 596 C C . LYS A 1 75 ? 6.860 -2.741 8.215 1.00 97.38 75 LYS A C 1
ATOM 598 O O . LYS A 1 75 ? 6.524 -3.482 7.299 1.00 97.38 75 LYS A O 1
ATOM 603 N N . CYS A 1 76 ? 7.686 -3.112 9.185 1.00 96.62 76 CYS A N 1
ATOM 604 C CA . CYS A 1 76 ? 8.262 -4.448 9.272 1.00 96.62 76 CYS A CA 1
ATOM 605 C C . CYS A 1 76 ? 7.943 -5.063 10.629 1.00 96.62 76 CYS A C 1
ATOM 607 O O . CYS A 1 76 ? 8.198 -4.439 11.658 1.00 96.62 76 CYS A O 1
ATOM 609 N N . GLU A 1 77 ? 7.436 -6.287 10.631 1.00 96.06 77 GLU A N 1
ATOM 610 C CA . GLU A 1 77 ? 7.148 -7.052 11.843 1.00 96.06 77 GLU A CA 1
ATOM 611 C C . GLU A 1 77 ? 7.230 -8.544 11.510 1.00 96.06 77 GLU A C 1
ATOM 613 O O . GLU A 1 77 ? 6.793 -8.946 10.442 1.00 96.06 77 GLU A O 1
ATOM 618 N N . ASP A 1 78 ? 7.819 -9.369 12.380 1.00 94.19 78 ASP A N 1
ATOM 619 C CA . ASP A 1 78 ? 7.908 -10.832 12.203 1.00 94.19 78 ASP A CA 1
ATOM 620 C C . ASP A 1 78 ? 8.517 -11.322 10.868 1.00 94.19 78 ASP A C 1
ATOM 622 O O . ASP A 1 78 ? 8.210 -12.412 10.392 1.00 94.19 78 ASP A O 1
ATOM 626 N N . ASN A 1 79 ? 9.447 -10.552 10.287 1.00 93.19 79 ASN A N 1
ATOM 627 C CA . ASN A 1 79 ? 10.017 -10.750 8.938 1.00 93.19 79 ASN A CA 1
ATOM 628 C C . ASN A 1 79 ? 9.029 -10.533 7.779 1.00 93.19 79 ASN A C 1
ATOM 630 O O . ASN A 1 79 ? 9.352 -10.833 6.632 1.00 93.19 79 ASN A O 1
ATOM 634 N N . GLU A 1 80 ? 7.861 -9.972 8.060 1.00 96.75 80 GLU A N 1
ATOM 635 C CA . GLU A 1 80 ? 6.882 -9.533 7.077 1.00 96.75 80 GLU A CA 1
ATOM 636 C C . GLU A 1 80 ? 6.985 -8.021 6.850 1.00 96.75 80 GLU A C 1
ATOM 638 O O . GLU A 1 80 ? 7.426 -7.265 7.725 1.00 96.75 80 GLU A O 1
ATOM 643 N N . LYS A 1 81 ? 6.574 -7.573 5.659 1.00 97.81 81 LYS A N 1
ATOM 644 C CA . LYS A 1 81 ? 6.501 -6.154 5.298 1.00 97.81 81 LYS A CA 1
ATOM 645 C C . LYS A 1 81 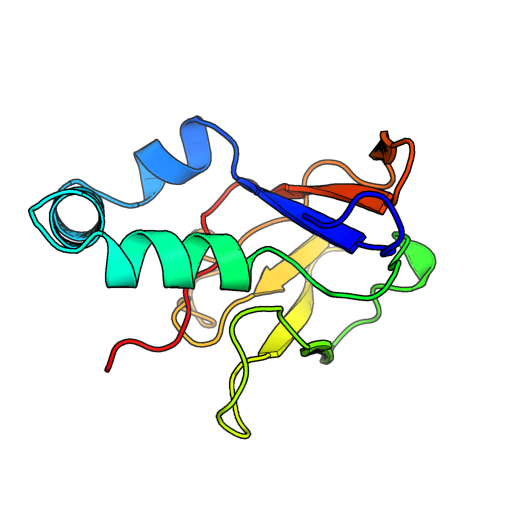? 5.063 -5.761 5.010 1.00 97.81 81 LYS A C 1
ATOM 647 O O . LYS A 1 81 ? 4.352 -6.459 4.297 1.00 97.81 81 LYS A O 1
ATOM 652 N N . PHE A 1 82 ? 4.671 -4.603 5.510 1.00 98.31 82 PHE A N 1
ATOM 653 C CA . PHE A 1 82 ? 3.354 -4.016 5.323 1.00 98.31 82 PHE A CA 1
ATOM 654 C C . PHE A 1 82 ? 3.508 -2.675 4.619 1.00 98.31 82 PHE A C 1
ATOM 656 O O . PHE A 1 82 ? 4.447 -1.942 4.927 1.00 98.31 82 PHE A O 1
ATOM 663 N N . GLN A 1 83 ? 2.570 -2.325 3.742 1.00 98.12 83 GLN A N 1
ATOM 664 C CA . GLN A 1 83 ? 2.467 -0.970 3.201 1.00 98.12 83 GLN A CA 1
ATOM 665 C C . GLN A 1 83 ? 1.245 -0.291 3.811 1.00 98.12 83 GLN A C 1
ATOM 667 O O . GLN A 1 83 ? 0.111 -0.565 3.432 1.00 98.12 83 GLN A O 1
ATOM 672 N N . VAL A 1 84 ? 1.469 0.571 4.796 1.00 97.06 84 VAL A N 1
ATOM 673 C CA . VAL A 1 84 ? 0.394 1.095 5.642 1.00 97.06 84 VAL A CA 1
ATOM 674 C C . VAL A 1 84 ? 0.032 2.511 5.220 1.00 97.06 84 VAL A C 1
ATOM 676 O O . VAL A 1 84 ? 0.896 3.380 5.117 1.00 97.06 84 VAL A O 1
ATOM 679 N N . GLY A 1 85 ? -1.250 2.741 4.959 1.00 95.25 85 GLY A N 1
ATOM 680 C CA . GLY A 1 85 ? -1.800 4.062 4.701 1.00 95.25 85 GLY A CA 1
ATOM 681 C C . GLY A 1 85 ? -2.137 4.811 5.985 1.00 95.25 85 GLY A C 1
ATOM 682 O O . GLY A 1 85 ? -2.427 4.195 7.006 1.00 95.25 85 GLY A O 1
ATOM 683 N N . ASN A 1 86 ? -2.173 6.142 5.928 1.00 92.44 86 ASN A N 1
ATOM 684 C CA . ASN A 1 86 ? -2.478 6.991 7.088 1.00 92.44 86 ASN A CA 1
ATOM 685 C C . ASN A 1 86 ? -3.884 6.770 7.678 1.00 92.44 86 ASN A C 1
ATOM 687 O O . ASN A 1 86 ? -4.150 7.175 8.808 1.00 92.44 86 ASN A O 1
ATOM 691 N N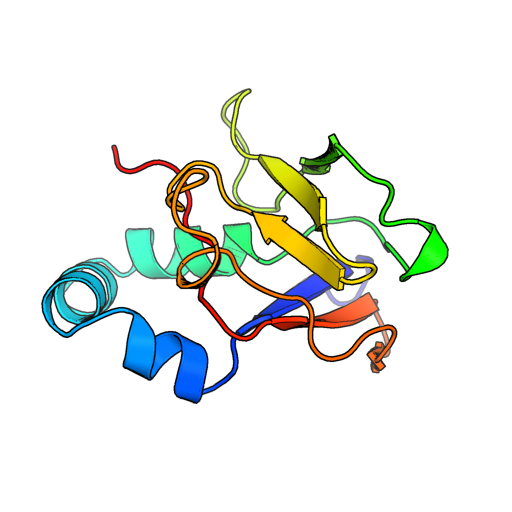 . GLY A 1 87 ? -4.804 6.188 6.905 1.00 91.69 87 GLY A N 1
ATOM 692 C CA . GLY A 1 87 ? -6.151 5.825 7.342 1.00 91.69 87 GLY A CA 1
ATOM 693 C C . GLY A 1 87 ? -6.300 4.373 7.800 1.00 91.69 87 GLY A C 1
ATOM 694 O O . GLY A 1 87 ? -7.394 3.988 8.212 1.00 91.69 87 GLY A O 1
ATOM 695 N N . ASN A 1 88 ? -5.250 3.550 7.714 1.00 93.31 88 ASN A N 1
ATOM 696 C CA . ASN A 1 88 ? -5.268 2.193 8.255 1.00 93.31 88 ASN A CA 1
ATOM 697 C C . ASN A 1 88 ? -5.056 2.215 9.782 1.00 93.31 88 ASN A C 1
ATOM 699 O O . ASN A 1 88 ? -4.409 3.107 10.326 1.00 93.31 88 ASN A O 1
ATOM 703 N N . ASP A 1 89 ? -5.590 1.213 10.482 1.00 90.50 89 ASP A N 1
ATOM 704 C CA . ASP A 1 89 ? -5.368 1.048 11.922 1.00 90.50 89 ASP A CA 1
ATOM 705 C C . ASP A 1 89 ? -3.963 0.483 12.169 1.00 90.50 89 ASP A C 1
ATOM 707 O O . ASP A 1 89 ? -3.703 -0.694 11.923 1.00 90.50 89 ASP A O 1
ATOM 711 N N . GLU A 1 90 ? -3.038 1.326 12.631 1.00 84.62 90 GLU A N 1
ATOM 712 C CA . GLU A 1 90 ? -1.659 0.904 12.900 1.00 84.62 90 GLU A CA 1
ATOM 713 C C . GLU A 1 90 ? -1.526 -0.002 14.135 1.00 84.62 90 GLU A C 1
ATOM 715 O O . GLU A 1 90 ? -0.521 -0.704 14.259 1.00 84.62 90 GLU A O 1
ATOM 720 N N . ASN A 1 91 ? -2.513 -0.003 15.040 1.00 87.94 91 ASN A N 1
ATOM 721 C CA . ASN A 1 91 ? -2.470 -0.785 16.282 1.00 87.94 91 ASN A CA 1
ATOM 722 C C . ASN A 1 91 ? -3.035 -2.199 16.110 1.00 87.94 91 ASN A C 1
ATOM 724 O O . ASN A 1 91 ? -2.841 -3.050 16.979 1.00 87.94 91 ASN A O 1
ATOM 728 N N . ASP A 1 92 ? -3.742 -2.444 15.009 1.00 91.38 92 ASP A N 1
ATOM 729 C CA . ASP A 1 92 ? -4.358 -3.723 14.687 1.00 91.38 92 ASP A CA 1
ATOM 730 C C . ASP A 1 92 ? -3.626 -4.357 13.502 1.00 91.38 92 ASP A C 1
ATOM 732 O O . ASP A 1 92 ? -3.808 -3.986 12.339 1.00 91.38 92 ASP A O 1
ATOM 736 N N . ARG A 1 93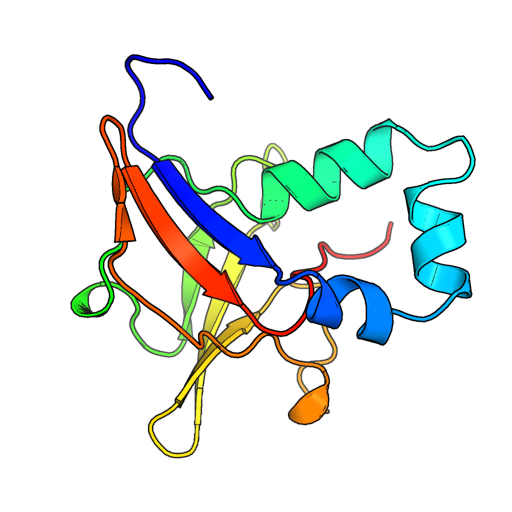 ? -2.760 -5.328 13.811 1.00 93.06 93 ARG A N 1
ATOM 737 C CA . ARG A 1 93 ? -1.920 -6.005 12.819 1.00 93.06 93 ARG A CA 1
ATOM 738 C C . ARG A 1 93 ? -2.726 -6.574 11.660 1.00 93.06 93 ARG A C 1
ATOM 740 O O . ARG A 1 93 ? -2.297 -6.413 10.523 1.00 93.06 93 ARG A O 1
ATOM 747 N N . ASP A 1 94 ? -3.879 -7.170 11.946 1.00 90.94 94 ASP A N 1
ATOM 748 C CA . ASP A 1 94 ? -4.712 -7.854 10.954 1.00 90.94 94 ASP A CA 1
ATOM 749 C C . ASP A 1 94 ? -5.426 -6.869 10.015 1.00 90.94 94 ASP A C 1
ATOM 751 O O . ASP A 1 94 ? -5.934 -7.252 8.957 1.00 90.94 94 ASP A O 1
ATOM 755 N N . LYS A 1 95 ? -5.449 -5.579 10.374 1.00 91.25 95 LYS A N 1
ATOM 756 C CA . LYS A 1 95 ? -5.980 -4.498 9.535 1.00 91.25 95 LYS A CA 1
ATOM 757 C C . LYS A 1 95 ? -4.917 -3.786 8.705 1.00 91.25 95 LYS A C 1
ATOM 759 O O . LYS A 1 95 ? -5.290 -3.049 7.786 1.00 91.25 95 LYS A 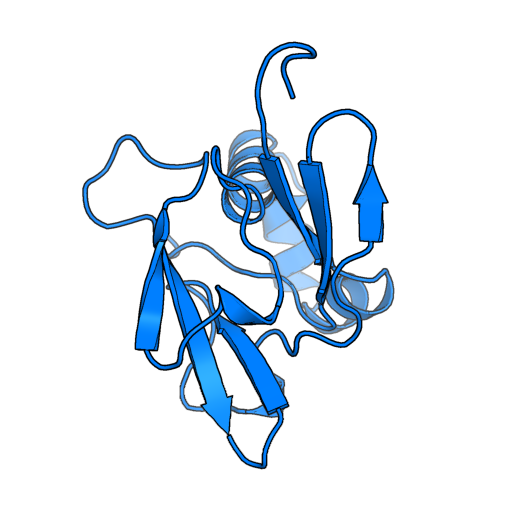O 1
ATOM 764 N N . ARG A 1 96 ? -3.627 -4.021 8.955 1.00 95.44 96 ARG A N 1
ATOM 765 C CA . ARG A 1 96 ? -2.543 -3.461 8.136 1.00 95.44 96 ARG A CA 1
ATOM 766 C C . ARG A 1 96 ? -2.416 -4.229 6.811 1.00 95.44 96 ARG A C 1
ATOM 768 O O . ARG A 1 96 ? -2.477 -5.452 6.830 1.00 95.44 96 ARG A O 1
ATOM 775 N N . PRO A 1 97 ? -2.203 -3.548 5.671 1.00 97.81 97 PRO A N 1
ATOM 776 C CA . PRO A 1 97 ? -1.959 -4.213 4.389 1.00 97.81 97 PRO A CA 1
ATOM 777 C C . PRO A 1 97 ? -0.623 -4.953 4.381 1.00 97.81 97 PRO A C 1
ATOM 779 O O . PRO A 1 97 ? 0.434 -4.328 4.282 1.00 97.81 97 PRO A O 1
ATOM 782 N N . LEU A 1 98 ? -0.667 -6.281 4.490 1.00 98.12 98 LEU A N 1
ATOM 783 C CA . LEU A 1 98 ? 0.501 -7.142 4.351 1.00 98.12 98 LEU A CA 1
ATOM 784 C C . LEU A 1 98 ? 0.870 -7.242 2.873 1.00 98.12 98 LEU A C 1
ATOM 786 O O . LEU A 1 98 ? 0.007 -7.502 2.035 1.00 98.12 98 LEU A O 1
ATOM 790 N N . ILE A 1 99 ? 2.151 -7.071 2.555 1.00 98.25 99 ILE A N 1
ATOM 791 C CA . ILE A 1 99 ? 2.682 -7.333 1.220 1.00 98.25 99 ILE A CA 1
ATOM 792 C C . ILE A 1 99 ? 2.890 -8.843 1.090 1.00 98.25 99 ILE A C 1
ATOM 794 O O . ILE A 1 99 ? 3.772 -9.412 1.729 1.00 98.25 99 ILE A O 1
ATOM 798 N N . ILE A 1 100 ? 2.060 -9.488 0.274 1.00 97.69 100 ILE A N 1
ATOM 799 C CA . ILE A 1 100 ? 2.013 -10.951 0.130 1.00 97.69 100 ILE A CA 1
ATOM 800 C C . ILE A 1 100 ? 2.742 -11.462 -1.116 1.00 97.69 100 ILE A C 1
ATOM 802 O O . ILE A 1 100 ? 3.074 -12.643 -1.192 1.00 97.69 100 ILE A O 1
ATOM 806 N N . GLU A 1 101 ? 3.010 -10.586 -2.082 1.00 97.94 101 GLU A N 1
ATOM 807 C CA . GLU A 1 101 ? 3.815 -10.890 -3.265 1.00 97.94 101 GLU A CA 1
ATOM 808 C C . GLU A 1 101 ? 4.560 -9.630 -3.711 1.00 97.94 101 GLU A C 1
ATOM 810 O O . GLU A 1 101 ? 4.002 -8.531 -3.672 1.00 97.94 101 GLU A O 1
ATOM 815 N N . THR A 1 102 ? 5.817 -9.775 -4.128 1.00 97.44 102 THR A N 1
ATOM 816 C CA . THR A 1 102 ? 6.689 -8.653 -4.491 1.00 97.44 102 THR A CA 1
ATOM 817 C C . THR A 1 102 ? 7.291 -8.814 -5.880 1.00 97.44 102 THR A C 1
ATOM 819 O O . THR A 1 102 ? 7.392 -9.913 -6.423 1.00 97.44 102 THR A O 1
ATOM 822 N N . ASN A 1 103 ? 7.773 -7.697 -6.433 1.00 96.50 103 ASN A N 1
ATOM 823 C CA . ASN A 1 103 ? 8.616 -7.661 -7.6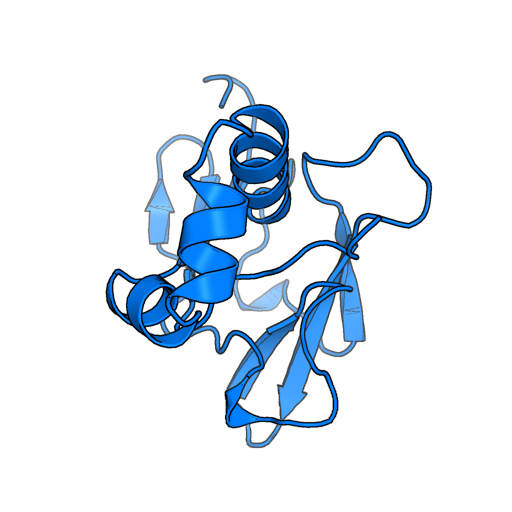34 1.00 96.50 103 ASN A CA 1
ATOM 824 C C . ASN A 1 103 ? 7.950 -8.224 -8.903 1.00 96.50 103 ASN A C 1
ATOM 826 O O . ASN A 1 103 ? 8.636 -8.760 -9.777 1.00 96.50 103 ASN A O 1
ATOM 830 N N . ILE A 1 104 ? 6.632 -8.069 -9.055 1.00 97.31 104 ILE A N 1
ATOM 831 C CA . ILE A 1 104 ? 5.952 -8.404 -10.309 1.00 97.31 104 ILE A CA 1
ATOM 832 C C . ILE A 1 104 ? 6.290 -7.308 -11.328 1.00 97.31 104 ILE A C 1
ATOM 834 O O . ILE A 1 104 ? 5.713 -6.218 -11.323 1.00 97.31 104 ILE A O 1
ATOM 838 N N . VAL A 1 105 ? 7.279 -7.573 -12.181 1.00 94.75 105 VAL A N 1
ATOM 839 C CA . VAL A 1 105 ? 7.784 -6.600 -13.160 1.00 94.75 105 VAL A CA 1
ATOM 840 C C . VAL A 1 105 ? 6.800 -6.434 -14.319 1.00 94.75 105 VAL A C 1
ATOM 842 O O . VAL A 1 105 ? 6.333 -7.407 -14.910 1.00 94.75 105 VAL A O 1
ATOM 845 N N . THR A 1 106 ? 6.532 -5.182 -14.683 1.00 91.50 106 THR A N 1
ATOM 846 C CA . THR A 1 106 ? 5.679 -4.791 -15.814 1.00 91.50 106 THR A CA 1
ATOM 847 C C . THR A 1 106 ? 6.452 -3.897 -16.788 1.00 91.50 106 THR A C 1
ATOM 849 O O . THR A 1 106 ? 7.609 -3.552 -16.552 1.00 91.50 106 THR A O 1
ATOM 852 N N . CYS A 1 107 ? 5.831 -3.499 -17.902 1.00 90.44 107 CYS A N 1
ATOM 853 C CA . CYS A 1 107 ? 6.490 -2.667 -18.914 1.00 90.44 107 CYS A CA 1
ATOM 854 C C . CYS A 1 107 ? 6.917 -1.281 -18.401 1.00 90.44 107 CYS A C 1
ATOM 856 O O . CYS A 1 107 ? 7.877 -0.722 -18.923 1.00 90.44 107 CYS A O 1
ATOM 858 N N . ASN A 1 108 ? 6.209 -0.725 -17.416 1.00 89.81 108 ASN A N 1
ATOM 859 C CA . ASN A 1 108 ? 6.413 0.636 -16.918 1.00 89.81 108 ASN A CA 1
ATOM 860 C C . ASN A 1 108 ? 6.391 0.716 -15.382 1.00 89.81 108 ASN A C 1
ATOM 862 O O . ASN A 1 108 ? 6.061 1.755 -14.812 1.00 89.81 108 ASN A O 1
ATOM 866 N N . GLY A 1 109 ? 6.731 -0.375 -14.692 1.00 94.44 109 GLY A N 1
ATOM 867 C CA . GLY A 1 109 ? 6.698 -0.380 -13.237 1.00 94.44 109 GLY A CA 1
ATOM 868 C C . GLY A 1 109 ? 6.779 -1.750 -12.588 1.00 94.44 109 GLY A C 1
ATOM 869 O O . GLY A 1 109 ? 7.041 -2.761 -13.243 1.00 94.44 109 GLY A O 1
ATOM 870 N N . VAL A 1 110 ? 6.503 -1.771 -11.291 1.00 97.38 110 VAL A N 1
ATOM 871 C CA . VAL A 1 110 ? 6.470 -2.972 -10.452 1.00 97.38 110 VAL A CA 1
ATOM 872 C C . VAL A 1 110 ? 5.140 -3.033 -9.712 1.00 97.38 110 VAL A C 1
ATOM 874 O O . VAL A 1 110 ? 4.625 -2.010 -9.263 1.00 97.38 110 VAL A O 1
ATOM 877 N N . VAL A 1 111 ? 4.590 -4.237 -9.581 1.00 98.25 111 VAL A N 1
ATOM 878 C CA . VAL A 1 111 ? 3.428 -4.506 -8.736 1.00 98.25 111 VAL A CA 1
ATOM 879 C C . VAL A 1 111 ? 3.868 -5.293 -7.502 1.00 98.25 111 VAL A C 1
ATOM 881 O O . VAL A 1 111 ? 4.625 -6.260 -7.608 1.00 98.25 111 VAL A O 1
ATOM 884 N N . HIS A 1 112 ? 3.365 -4.878 -6.343 1.00 98.44 112 HIS A N 1
ATOM 885 C CA . HIS A 1 112 ? 3.388 -5.643 -5.099 1.00 98.44 112 HIS A CA 1
ATOM 886 C C . HIS A 1 112 ? 1.945 -5.925 -4.694 1.00 98.44 112 HIS A C 1
ATOM 888 O O . HIS A 1 112 ? 1.113 -5.021 -4.724 1.00 98.44 112 HIS A O 1
ATOM 894 N N . LEU A 1 113 ? 1.619 -7.163 -4.347 1.00 98.31 113 LEU A N 1
ATOM 895 C CA . LEU A 1 113 ? 0.258 -7.550 -3.989 1.00 98.31 113 LEU A CA 1
ATOM 896 C C . LEU A 1 113 ? 0.052 -7.368 -2.481 1.00 98.31 113 LEU A C 1
ATOM 898 O O . LEU A 1 113 ? 0.911 -7.774 -1.697 1.00 98.31 113 LEU A O 1
ATOM 902 N N . VAL A 1 114 ? -1.076 -6.778 -2.077 1.00 98.31 114 VAL A N 1
ATOM 903 C CA . VAL A 1 114 ? -1.427 -6.559 -0.665 1.00 98.31 114 VAL A CA 1
ATOM 904 C C . VAL A 1 114 ? -2.752 -7.213 -0.280 1.00 98.31 114 VAL A C 1
ATOM 906 O O . VAL A 1 114 ? -3.683 -7.324 -1.083 1.00 98.31 114 VAL A O 1
ATOM 909 N N . ASP A 1 115 ? -2.847 -7.682 0.960 1.00 97.19 115 ASP A N 1
ATOM 910 C CA . ASP A 1 115 ? -3.986 -8.480 1.428 1.00 97.19 115 ASP A CA 1
ATOM 911 C C . ASP A 1 115 ? -5.107 -7.674 2.106 1.00 97.19 115 ASP A C 1
ATOM 913 O O . ASP A 1 115 ? -6.183 -8.235 2.337 1.00 97.19 115 ASP A O 1
ATOM 917 N N . ASN A 1 116 ? -4.870 -6.383 2.362 1.00 96.38 116 ASN A N 1
ATOM 918 C CA . ASN A 1 116 ? -5.846 -5.379 2.784 1.00 96.38 116 ASN A CA 1
ATOM 919 C C . ASN A 1 116 ? -5.702 -4.114 1.915 1.00 96.38 116 ASN A C 1
ATOM 921 O O . ASN A 1 116 ? -4.675 -3.889 1.279 1.00 96.38 116 ASN A O 1
ATOM 925 N N . VAL A 1 117 ? -6.736 -3.273 1.883 1.00 95.50 117 VAL A N 1
ATOM 926 C CA . VAL A 1 117 ? -6.707 -2.002 1.140 1.00 95.50 117 VAL A CA 1
ATOM 927 C C . VAL A 1 117 ? -5.903 -0.954 1.915 1.00 95.50 117 VAL A C 1
ATOM 929 O O . VAL A 1 117 ? -6.094 -0.776 3.121 1.00 95.50 117 VAL A O 1
ATOM 932 N N . ILE A 1 118 ? -5.035 -0.227 1.214 1.00 95.69 118 ILE A N 1
ATOM 933 C CA . ILE A 1 118 ? -4.299 0.925 1.738 1.00 95.69 118 ILE A CA 1
ATOM 934 C C . ILE A 1 118 ? -5.235 2.135 1.742 1.00 95.69 118 ILE A C 1
ATOM 936 O O . ILE A 1 118 ? -5.731 2.560 0.697 1.00 95.69 118 ILE A O 1
ATOM 940 N N . LEU A 1 119 ? -5.498 2.695 2.921 1.00 93.00 119 LEU A N 1
ATOM 941 C CA . LEU A 1 119 ? -6.474 3.768 3.083 1.00 93.00 119 LEU A CA 1
ATOM 942 C C . LEU A 1 119 ? -5.783 5.113 3.334 1.00 93.00 119 LEU A C 1
ATOM 944 O O . LEU A 1 119 ? -4.956 5.198 4.247 1.00 93.00 119 LEU A O 1
ATOM 948 N N . PRO A 1 120 ? -6.125 6.173 2.576 1.00 91.25 120 PRO A N 1
ATOM 949 C CA . PRO A 1 120 ? -5.738 7.530 2.931 1.00 91.25 120 PRO A CA 1
ATOM 950 C C . PRO A 1 120 ? -6.481 7.973 4.195 1.00 91.25 120 PRO A C 1
ATOM 952 O O . PRO A 1 120 ? -7.475 7.364 4.602 1.00 91.25 120 PRO A O 1
ATOM 955 N N . GLN A 1 121 ? -5.996 9.038 4.829 1.00 86.75 121 GLN A N 1
ATOM 956 C CA . GLN A 1 121 ? -6.665 9.608 5.995 1.00 86.75 121 GLN A CA 1
ATOM 957 C C . GLN A 1 121 ? -8.088 10.054 5.601 1.00 86.75 121 GLN A C 1
ATOM 959 O O . GLN A 1 121 ? -8.269 10.682 4.558 1.00 86.75 121 GLN A O 1
ATOM 964 N N . LYS A 1 122 ? -9.105 9.699 6.400 1.00 72.88 122 LYS A N 1
ATOM 965 C CA . LYS A 1 122 ? -10.477 10.183 6.167 1.00 72.88 122 LYS A CA 1
ATOM 966 C C . LYS A 1 122 ? -10.507 11.699 6.417 1.00 72.88 122 LYS A C 1
ATOM 968 O O . LYS A 1 122 ? -10.011 12.132 7.457 1.00 72.88 122 LYS A O 1
ATOM 973 N N . GLU A 1 123 ? -11.059 12.471 5.478 1.00 58.97 123 GLU A N 1
ATOM 974 C CA . GLU A 1 123 ? -11.417 13.885 5.707 1.00 58.97 123 GLU A CA 1
ATOM 975 C C . GLU A 1 123 ? -12.561 14.022 6.721 1.00 58.97 123 GLU A C 1
ATOM 977 O O . GLU A 1 123 ? -13.483 13.170 6.695 1.00 58.97 123 GLU A O 1
#

pLDDT: mean 89.22, std 10.82, range [57.22, 98.44]

InterPro domains:
  IPR000782 FAS1 domain [PF02469] (4-120)
  IPR000782 FAS1 domain [PS50213] (1-118)
  IPR000782 FAS1 domain [SM00554] (8-121)
  IPR036378 FAS1 domain superfamily [G3DSA:2.30.180.10] (1-121)
  IPR036378 FAS1 domain superfamily [SSF82153] (2-120)
  IPR050904 Cell adhesion and biosynthesis-related protein [PTHR10900] (5-121)

Organism: NCBI:txid635003

Radius of gyration: 13.69 Å; chains: 1; bounding box: 37×29×37 Å

Secondary structure (DSSP, 8-state):
--TTS-EEEEEEPHHHHHHT-HHHHHHHHSS-HHHHHHHHHHTEESS---TTT--TT-EEE-TT-SSTT-EEEEEEETTEEEEEETTS-TT-GGGS-BEEEEEEEETTEEEEEESS---PPP-

Foldseek 3Di:
DDLPFAKEFAAEDPQQLVVCDPVVVCVLPPPCVVQVVLLRQLRMARDADFPVNLDAQDWTATSNDPDPPSTWGWHDDPNWTFTAEPCFDPVDPVRTWTFPATQCDDSRYTYTYTHHRHHHHDD

Sequence (123 aa):
LDASGTYTLFAPTDNAFSKLGDDNIRELFDDNAKKLKDVVRYHISDRIYLEYDLTCDQKIDTELGDSSNDFTTTKCEDNEKFQVGNGNDENDRDKRPLIIETNIVTCNGVVHLVDNVILPQKE